Protein AF-A0A2A4UIC0-F1 (afdb_monomer_lite)

pLDDT: mean 79.38, std 14.87, range [32.78, 96.0]

Foldseek 3Di:
DPPVVVVVFVQQAQKWWDDKDWDAPPVVRKIKIKTKIKTWDDCPPLWIKIWIKIKIFISKDWPDWFAQDDSVPDTKGFNGWDWDDDDDQWIWTWTDTPDPRTTTIMTGNDIDMGIDPDIDIGSDPDDPDPVVVVVD

Secondary structure (DSSP, 8-state):
--HHHHHHHHHHTTPEEEEEEEEEETTTTEEEEEEEEEEEEEEETTEEEEEEEEEEEET-EEEEEEE-S-TTT---BEEEEEEEEEETTEEEEEEEESSTTEEEEEEESEEEEEEEEEEEEESSS-----GGGG--

Sequence (136 aa):
MSKEFQVIVDQLHDARIFGLFFDTDRELFKFDFYIYVQLFDDFEHESYELRKALLRFSGAEVNALSIKSDLSRGQFFISDVDIAEVKNKIYQFDFIFSSDEIKLTLLATSLEMITSEHVEHSTDQYLKTRWLRLLS

Radius of gyration: 15.35 Å; chains: 1; bounding box: 41×33×48 Å

Structure (mmCIF, N/CA/C/O backbone):
data_AF-A0A2A4UIC0-F1
#
_entry.id   AF-A0A2A4UIC0-F1
#
loop_
_atom_site.group_PDB
_atom_site.id
_atom_site.type_symbol
_atom_site.label_atom_id
_atom_site.label_alt_id
_atom_site.label_comp_id
_atom_site.label_asym_id
_atom_site.label_entity_id
_atom_site.label_seq_id
_atom_site.pdbx_PDB_ins_code
_atom_site.Cartn_x
_atom_site.Cartn_y
_atom_site.Cartn_z
_atom_site.occupancy
_atom_site.B_iso_or_equiv
_atom_site.auth_seq_id
_atom_site.auth_comp_id
_atom_site.auth_asym_id
_atom_site.auth_atom_id
_atom_site.pdbx_PDB_model_num
ATOM 1 N N . MET A 1 1 ? -13.186 11.118 0.201 1.00 59.59 1 MET A N 1
ATOM 2 C CA . MET A 1 1 ? -11.838 10.708 0.641 1.00 59.59 1 MET A CA 1
ATOM 3 C C . MET A 1 1 ? -11.015 11.950 0.965 1.00 59.59 1 MET A C 1
ATOM 5 O O . MET A 1 1 ? -11.230 12.969 0.314 1.00 59.59 1 MET A O 1
ATOM 9 N N . SER A 1 2 ? -10.148 11.914 1.987 1.00 73.44 2 SER A N 1
ATOM 10 C CA . SER A 1 2 ? -9.199 13.012 2.248 1.00 73.44 2 SER A CA 1
ATOM 11 C C . SER A 1 2 ? -8.314 13.220 1.015 1.00 73.44 2 SER A C 1
ATOM 13 O O . SER A 1 2 ? -7.864 12.237 0.427 1.00 73.44 2 SER A O 1
ATOM 15 N N . LYS A 1 3 ? -8.046 14.475 0.629 1.00 78.00 3 LYS A N 1
ATOM 16 C CA . LYS A 1 3 ? -7.112 14.776 -0.472 1.00 78.00 3 LYS A CA 1
ATOM 17 C C . LYS A 1 3 ? -5.717 14.202 -0.208 1.00 78.00 3 LYS A C 1
ATOM 19 O O . LYS A 1 3 ? -5.043 13.810 -1.147 1.00 78.00 3 LYS A O 1
ATOM 24 N N . GLU A 1 4 ? -5.315 14.127 1.059 1.00 82.00 4 GLU A N 1
ATOM 25 C CA . GLU A 1 4 ? -4.016 13.585 1.468 1.00 82.00 4 GLU A CA 1
ATOM 26 C C . GLU A 1 4 ? -3.924 12.080 1.198 1.00 82.00 4 GLU A C 1
ATOM 28 O O . GLU A 1 4 ? -2.915 11.612 0.682 1.00 82.00 4 GLU A O 1
ATOM 33 N N . PHE A 1 5 ? -4.998 11.328 1.467 1.00 86.81 5 PHE A N 1
ATOM 34 C CA . PHE A 1 5 ? -5.030 9.897 1.161 1.00 86.81 5 PHE A CA 1
ATOM 35 C C . PHE A 1 5 ? -5.021 9.641 -0.340 1.00 86.81 5 PHE A C 1
ATOM 37 O O . PHE A 1 5 ? -4.288 8.765 -0.774 1.00 86.81 5 PHE A O 1
ATOM 44 N N . GLN A 1 6 ? -5.760 10.428 -1.130 1.00 86.44 6 GLN A N 1
ATOM 45 C CA . GLN A 1 6 ? -5.752 10.276 -2.589 1.00 86.44 6 GLN A CA 1
ATOM 46 C C . GLN A 1 6 ? -4.335 10.414 -3.158 1.00 86.44 6 GLN A C 1
ATOM 48 O O . GLN A 1 6 ? -3.900 9.546 -3.896 1.00 86.44 6 GLN A O 1
ATOM 53 N N . VAL A 1 7 ? -3.585 11.440 -2.744 1.00 89.44 7 VAL A N 1
ATOM 54 C CA . VAL A 1 7 ? -2.204 11.658 -3.212 1.00 89.44 7 VAL A CA 1
ATOM 55 C C . VAL A 1 7 ? -1.282 10.485 -2.866 1.00 89.44 7 VAL A C 1
ATOM 57 O O . VAL A 1 7 ? -0.379 10.163 -3.634 1.00 89.44 7 VAL A O 1
ATOM 60 N N . ILE A 1 8 ? -1.483 9.852 -1.709 1.00 90.38 8 ILE A N 1
ATOM 61 C CA . ILE A 1 8 ? -0.720 8.663 -1.314 1.00 90.38 8 ILE A CA 1
ATOM 62 C C . ILE A 1 8 ? -1.131 7.452 -2.157 1.00 90.38 8 ILE A C 1
ATOM 64 O O . ILE A 1 8 ? -0.256 6.740 -2.631 1.00 90.38 8 ILE A O 1
ATOM 68 N N . VAL A 1 9 ? -2.432 7.225 -2.360 1.00 88.62 9 VAL A N 1
ATOM 69 C CA . VAL A 1 9 ? -2.945 6.103 -3.166 1.00 88.62 9 VAL A CA 1
ATOM 70 C C . VAL A 1 9 ? -2.495 6.211 -4.619 1.00 88.62 9 VAL A C 1
ATOM 72 O O . VAL A 1 9 ? -2.011 5.225 -5.163 1.00 88.62 9 VAL A O 1
ATOM 75 N N . ASP A 1 10 ? -2.548 7.406 -5.208 1.00 87.62 10 ASP A N 1
ATOM 76 C CA . ASP A 1 10 ? -2.098 7.648 -6.582 1.00 87.62 10 ASP A CA 1
ATOM 77 C C . ASP A 1 10 ? -0.616 7.272 -6.759 1.00 87.62 10 ASP A C 1
ATOM 79 O O . ASP A 1 10 ? -0.244 6.660 -7.752 1.00 87.62 10 ASP A O 1
ATOM 83 N N . GLN A 1 11 ? 0.228 7.563 -5.761 1.00 88.50 11 GLN A N 1
ATOM 84 C CA . GLN A 1 11 ? 1.644 7.167 -5.758 1.00 88.50 11 GLN A CA 1
ATOM 85 C C . GLN A 1 11 ? 1.866 5.668 -5.520 1.00 88.50 11 GLN A C 1
ATOM 87 O O . GLN A 1 11 ? 2.946 5.151 -5.803 1.00 88.50 11 GLN A O 1
ATOM 92 N N . LEU A 1 12 ? 0.886 4.974 -4.940 1.00 89.75 12 LEU A N 1
ATOM 93 C CA . LEU A 1 12 ? 0.956 3.537 -4.690 1.00 89.75 12 LEU A CA 1
ATOM 94 C C . LEU A 1 12 ? 0.477 2.700 -5.870 1.00 89.75 12 LEU A C 1
ATOM 96 O O . LEU A 1 12 ? 0.671 1.484 -5.832 1.00 89.75 12 LEU A O 1
ATOM 100 N N . HIS A 1 13 ? -0.107 3.314 -6.898 1.00 85.69 13 HIS A N 1
ATOM 101 C CA . HIS A 1 13 ? -0.437 2.610 -8.126 1.00 85.69 13 HIS A CA 1
ATOM 102 C C . HIS A 1 13 ? 0.839 2.001 -8.721 1.00 85.69 13 HIS A C 1
ATOM 104 O O . HIS A 1 13 ? 1.863 2.664 -8.868 1.00 85.69 13 HIS A O 1
ATOM 110 N N . ASP A 1 14 ? 0.793 0.700 -8.986 1.00 82.19 14 ASP A N 1
ATOM 111 C CA . ASP A 1 14 ? 1.915 -0.147 -9.394 1.00 82.19 14 ASP A CA 1
ATOM 112 C C . ASP A 1 14 ? 3.056 -0.280 -8.374 1.00 82.19 14 ASP A C 1
ATOM 114 O O . ASP A 1 14 ? 4.040 -0.966 -8.650 1.00 82.19 14 ASP A O 1
ATOM 118 N N . ALA A 1 15 ? 2.946 0.274 -7.162 1.00 87.25 15 ALA A N 1
ATOM 119 C CA . ALA A 1 15 ? 3.992 0.151 -6.152 1.00 87.25 15 ALA A CA 1
ATOM 120 C C . ALA A 1 15 ? 4.202 -1.307 -5.727 1.00 87.25 15 ALA A C 1
ATOM 122 O O . ALA A 1 15 ? 3.273 -2.095 -5.547 1.00 87.25 15 ALA A O 1
ATOM 123 N N . ARG A 1 16 ? 5.462 -1.682 -5.513 1.00 86.38 16 ARG A N 1
ATOM 124 C CA . ARG A 1 16 ? 5.843 -3.066 -5.218 1.00 86.38 16 ARG A CA 1
ATOM 125 C C . ARG A 1 16 ? 6.124 -3.261 -3.740 1.00 86.38 16 ARG A C 1
ATOM 127 O O . ARG A 1 16 ? 6.980 -2.570 -3.196 1.00 86.38 16 ARG A O 1
ATOM 134 N N . ILE A 1 17 ? 5.518 -4.274 -3.122 1.00 86.00 17 ILE A N 1
ATOM 135 C CA . ILE A 1 17 ? 5.800 -4.629 -1.723 1.00 86.00 17 ILE A CA 1
ATOM 136 C C . ILE A 1 17 ? 7.113 -5.413 -1.600 1.00 86.00 17 ILE A C 1
ATOM 138 O O . ILE A 1 17 ? 7.373 -6.361 -2.343 1.00 86.00 17 ILE A O 1
ATOM 142 N N . PHE A 1 18 ? 7.925 -5.031 -0.613 1.00 79.88 18 PHE A N 1
ATOM 143 C CA . PHE A 1 18 ? 9.154 -5.724 -0.214 1.00 79.88 18 PHE A CA 1
ATOM 144 C C . PHE A 1 18 ? 9.079 -6.330 1.182 1.00 79.88 18 PHE A C 1
ATOM 146 O O . PHE A 1 18 ? 9.762 -7.315 1.451 1.00 79.88 18 PHE A O 1
ATOM 153 N N . GLY A 1 19 ? 8.275 -5.759 2.075 1.00 80.25 19 GLY A N 1
ATOM 154 C CA . GLY A 1 19 ? 8.171 -6.252 3.439 1.00 80.25 19 GLY A CA 1
ATOM 155 C C . GLY A 1 19 ? 7.044 -5.595 4.212 1.00 80.25 19 GLY A C 1
ATOM 156 O O . GLY A 1 19 ? 6.602 -4.496 3.880 1.00 80.25 19 GLY A O 1
ATOM 157 N N . LEU A 1 20 ? 6.603 -6.294 5.250 1.00 84.81 20 LEU A N 1
ATOM 158 C CA . LEU A 1 20 ? 5.605 -5.837 6.206 1.00 84.81 20 LEU A CA 1
ATOM 159 C C . LEU A 1 20 ? 6.249 -5.883 7.591 1.00 84.81 20 LEU A C 1
ATOM 161 O O . LEU A 1 20 ? 6.867 -6.892 7.941 1.00 84.81 20 LEU A O 1
ATOM 165 N N . PHE A 1 21 ? 6.111 -4.812 8.366 1.00 83.06 21 PHE A N 1
ATOM 166 C CA . PHE A 1 21 ? 6.651 -4.728 9.720 1.00 83.06 21 PHE A CA 1
ATOM 167 C C . PHE A 1 21 ? 5.558 -4.329 10.702 1.00 83.06 21 PHE A C 1
ATOM 169 O O . PHE A 1 21 ? 4.675 -3.532 10.393 1.00 83.06 21 PHE A O 1
ATOM 176 N N . PHE A 1 22 ? 5.649 -4.883 11.904 1.00 81.88 22 PHE A N 1
ATOM 177 C CA . PHE A 1 22 ? 4.769 -4.571 13.017 1.00 81.88 22 PHE A CA 1
ATOM 178 C C . PHE A 1 22 ? 5.632 -3.970 14.116 1.00 81.88 22 PHE A C 1
ATOM 180 O O . PHE A 1 22 ? 6.537 -4.649 14.607 1.00 81.88 22 PHE A O 1
ATOM 187 N N . ASP A 1 23 ? 5.360 -2.725 14.495 1.00 78.31 23 ASP A N 1
ATOM 188 C CA . ASP A 1 23 ? 5.972 -2.126 15.674 1.00 78.31 23 ASP A CA 1
ATOM 189 C C . ASP A 1 23 ? 4.932 -2.020 16.781 1.00 78.31 23 ASP A C 1
ATOM 191 O O . ASP A 1 23 ? 3.792 -1.604 16.568 1.00 78.31 23 ASP A O 1
ATOM 195 N N . THR A 1 24 ? 5.326 -2.454 17.969 1.00 73.38 24 THR A N 1
ATOM 196 C CA . THR A 1 24 ? 4.459 -2.435 19.139 1.00 73.38 24 THR A CA 1
ATOM 197 C C . THR A 1 24 ? 5.054 -1.481 20.150 1.00 73.38 24 THR A C 1
ATOM 199 O O . THR A 1 24 ? 6.005 -1.831 20.853 1.00 73.38 24 THR A O 1
ATOM 202 N N . ASP A 1 25 ? 4.450 -0.303 20.281 1.00 67.88 25 ASP A N 1
ATOM 203 C CA . ASP A 1 25 ? 4.725 0.551 21.424 1.00 67.88 25 ASP A CA 1
ATOM 204 C C . ASP A 1 25 ? 4.021 -0.053 22.644 1.00 67.88 25 ASP A C 1
ATOM 206 O O . ASP A 1 25 ? 2.801 0.052 22.825 1.00 67.88 25 ASP A O 1
ATOM 210 N N . ARG A 1 26 ? 4.811 -0.744 23.471 1.00 63.47 26 ARG A N 1
ATOM 211 C CA . ARG A 1 26 ? 4.330 -1.421 24.681 1.00 63.47 26 ARG A CA 1
ATOM 212 C C . ARG A 1 26 ? 3.858 -0.451 25.758 1.00 63.47 26 ARG A C 1
ATOM 214 O O . ARG A 1 26 ? 3.064 -0.862 26.599 1.00 63.47 26 ARG A O 1
ATOM 221 N N . GLU A 1 27 ? 4.337 0.790 25.760 1.00 64.12 27 GLU A N 1
ATOM 222 C CA . GLU A 1 27 ? 3.938 1.789 26.753 1.00 64.12 27 GLU A CA 1
ATOM 223 C C . GLU A 1 27 ? 2.602 2.434 26.377 1.00 64.12 27 GLU A C 1
ATOM 225 O O . GLU A 1 27 ? 1.764 2.683 27.245 1.00 64.12 27 GLU A O 1
ATOM 230 N N . LEU A 1 28 ? 2.368 2.644 25.079 1.00 59.69 28 LEU A N 1
ATOM 231 C CA . LEU A 1 28 ? 1.135 3.245 24.571 1.00 59.69 28 LEU A CA 1
ATOM 232 C C . LEU A 1 28 ? 0.051 2.226 24.190 1.00 59.69 28 LEU A C 1
ATOM 234 O O . LEU A 1 28 ? -1.059 2.643 23.856 1.00 59.69 28 LEU A O 1
ATOM 238 N N . PHE A 1 29 ? 0.352 0.920 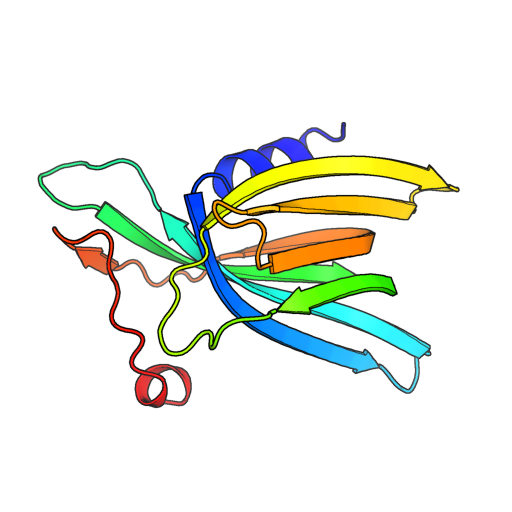24.225 1.00 62.75 29 PHE A N 1
ATOM 239 C CA . PHE A 1 29 ? -0.495 -0.144 23.660 1.00 62.75 29 PHE A CA 1
ATOM 240 C C . PHE A 1 29 ? -0.955 0.185 22.229 1.00 62.75 29 PHE A C 1
ATOM 242 O O . PHE A 1 29 ? -2.093 -0.086 21.840 1.00 62.75 29 PHE A O 1
ATOM 249 N N . LYS A 1 30 ? -0.070 0.810 21.446 1.00 66.81 30 LYS A N 1
ATOM 250 C CA . LYS A 1 30 ? -0.329 1.186 20.056 1.00 66.81 30 LYS A CA 1
ATOM 251 C C . LYS A 1 30 ? 0.441 0.259 19.134 1.00 66.81 30 LYS A C 1
ATOM 253 O O . LYS A 1 30 ? 1.628 0.010 19.335 1.00 66.81 30 LYS A O 1
ATOM 258 N N . PHE A 1 31 ? -0.261 -0.233 18.124 1.00 76.38 31 PHE A N 1
ATOM 259 C CA . PHE A 1 31 ? 0.326 -0.988 17.032 1.00 76.38 31 PHE A CA 1
ATOM 260 C C . PHE A 1 31 ? 0.473 -0.049 15.848 1.00 76.38 31 PHE A C 1
ATOM 262 O O . PHE A 1 31 ? -0.520 0.498 15.369 1.00 76.38 31 PHE A O 1
ATOM 269 N N . ASP A 1 32 ? 1.703 0.142 15.395 1.00 87.12 32 ASP A N 1
ATOM 270 C CA . ASP A 1 32 ? 1.953 0.763 14.107 1.00 87.12 32 ASP A CA 1
ATOM 271 C C . ASP A 1 32 ? 2.262 -0.353 13.109 1.00 87.12 32 ASP A C 1
ATOM 273 O O . ASP A 1 32 ? 3.068 -1.255 13.367 1.00 87.12 32 ASP A O 1
ATOM 277 N N . PHE A 1 33 ? 1.584 -0.309 11.969 1.00 89.38 33 PHE A N 1
ATOM 278 C CA . PHE A 1 33 ? 1.830 -1.234 10.874 1.00 89.38 33 PHE A CA 1
ATOM 279 C C . PHE A 1 33 ? 2.590 -0.510 9.777 1.00 89.38 33 PHE A C 1
ATOM 281 O O . PHE A 1 33 ? 2.238 0.612 9.410 1.00 89.38 33 PHE A O 1
ATOM 288 N N . TYR A 1 34 ? 3.623 -1.157 9.248 1.00 90.25 34 TYR A N 1
ATOM 289 C CA . TYR A 1 34 ? 4.452 -0.583 8.206 1.00 90.25 34 TYR A CA 1
ATOM 290 C C . TYR A 1 34 ? 4.491 -1.465 6.970 1.00 90.25 34 TYR A C 1
ATOM 292 O O . TYR A 1 34 ? 4.666 -2.682 7.059 1.00 90.25 34 TYR A O 1
ATOM 300 N N . ILE A 1 35 ? 4.410 -0.827 5.806 1.00 90.81 35 ILE A N 1
ATOM 301 C CA . ILE A 1 35 ? 4.595 -1.480 4.510 1.00 90.81 35 ILE A CA 1
ATOM 302 C C . ILE A 1 35 ? 5.801 -0.845 3.844 1.00 90.81 35 ILE A C 1
ATOM 304 O O . ILE A 1 35 ? 5.823 0.359 3.593 1.00 90.81 35 ILE A O 1
ATOM 308 N N . TYR A 1 36 ? 6.804 -1.662 3.547 1.00 88.38 36 TYR A N 1
ATOM 309 C CA . TYR A 1 36 ? 7.956 -1.232 2.775 1.00 88.38 36 TYR A CA 1
ATOM 310 C C . TYR A 1 36 ? 7.706 -1.498 1.296 1.00 88.38 36 TYR A C 1
ATOM 312 O O . TYR A 1 36 ? 7.527 -2.651 0.885 1.00 88.38 36 TYR A O 1
ATOM 320 N N . VAL A 1 37 ? 7.695 -0.425 0.508 1.00 89.25 37 VAL A N 1
ATOM 321 C CA . VAL A 1 37 ? 7.376 -0.457 -0.918 1.00 89.25 37 VAL A CA 1
ATOM 322 C C . VAL A 1 37 ? 8.490 0.150 -1.766 1.00 89.25 37 VAL A C 1
ATOM 324 O O . VAL A 1 37 ? 9.331 0.913 -1.290 1.00 89.25 37 VAL A O 1
ATOM 327 N N . GLN A 1 38 ? 8.496 -0.192 -3.048 1.00 87.38 38 GLN A N 1
ATOM 328 C CA . GLN A 1 38 ? 9.140 0.604 -4.086 1.00 87.38 38 GLN A CA 1
ATOM 329 C C . GLN A 1 38 ? 8.069 1.314 -4.889 1.00 87.38 38 GLN A C 1
ATOM 331 O O . GLN A 1 38 ? 7.131 0.667 -5.349 1.00 87.38 38 GLN A O 1
ATOM 336 N N . LEU A 1 39 ? 8.259 2.611 -5.053 1.00 86.62 39 LEU A N 1
ATOM 337 C CA . LEU A 1 39 ? 7.480 3.461 -5.928 1.00 86.62 39 LEU A CA 1
ATOM 338 C C . LEU A 1 39 ? 8.129 3.481 -7.310 1.00 86.62 39 LEU A C 1
ATOM 340 O O . LEU A 1 39 ? 9.355 3.349 -7.437 1.00 86.62 39 LEU A O 1
ATOM 344 N N . PHE A 1 40 ? 7.283 3.652 -8.311 1.00 79.12 40 PHE A N 1
ATOM 345 C CA . PHE A 1 40 ? 7.658 3.811 -9.703 1.00 79.12 40 PHE A CA 1
ATOM 346 C C . PHE A 1 40 ? 7.234 5.205 -10.136 1.00 79.12 40 PHE A C 1
ATOM 348 O O . PHE A 1 40 ? 6.134 5.635 -9.799 1.00 79.12 40 PHE A O 1
ATOM 355 N N . ASP A 1 41 ? 8.111 5.892 -10.851 1.00 70.94 41 ASP A N 1
ATOM 356 C CA . ASP A 1 41 ? 7.743 7.078 -11.618 1.00 70.94 41 ASP A CA 1
ATOM 357 C C . ASP A 1 41 ? 7.649 6.723 -13.108 1.00 70.94 41 ASP A C 1
ATOM 359 O O . ASP A 1 41 ? 8.026 5.615 -13.528 1.00 70.94 41 ASP A O 1
ATOM 363 N N . ASP A 1 42 ? 7.155 7.668 -13.902 1.00 70.00 42 ASP A N 1
ATOM 364 C CA . ASP A 1 42 ? 7.003 7.502 -15.344 1.00 70.00 42 ASP A CA 1
ATOM 365 C C . ASP A 1 42 ? 8.327 7.110 -16.027 1.00 70.00 42 ASP A C 1
ATOM 367 O O . ASP A 1 42 ? 9.432 7.483 -15.620 1.00 70.00 42 ASP A O 1
ATOM 371 N N . PHE A 1 43 ? 8.220 6.320 -17.101 1.00 66.88 43 PHE A N 1
ATOM 372 C CA . PHE A 1 43 ? 9.378 5.938 -17.904 1.00 66.88 43 PHE A CA 1
ATOM 373 C C . PHE A 1 43 ? 9.843 7.125 -18.749 1.00 66.88 43 PHE A C 1
ATOM 375 O O . PHE A 1 43 ? 9.337 7.363 -19.850 1.00 66.88 43 PHE A O 1
ATOM 382 N N . GLU A 1 44 ? 10.840 7.848 -18.252 1.00 69.44 44 GLU A N 1
ATOM 383 C CA . GLU A 1 44 ? 11.444 8.981 -18.939 1.00 69.44 44 GLU A CA 1
ATOM 384 C C . GLU A 1 44 ? 12.922 8.719 -19.259 1.00 69.44 44 GLU A C 1
ATOM 386 O O . GLU A 1 44 ? 13.656 8.074 -18.512 1.00 69.44 44 GLU A O 1
ATOM 391 N N . HIS A 1 45 ? 13.397 9.244 -20.392 1.00 76.38 45 HIS A N 1
ATOM 392 C CA . HIS A 1 45 ? 14.814 9.159 -20.783 1.00 76.38 45 HIS A CA 1
ATOM 393 C C . HIS A 1 45 ? 15.382 7.722 -20.806 1.00 76.38 45 HIS A C 1
ATOM 395 O O . HIS A 1 45 ? 16.525 7.493 -20.422 1.00 76.38 45 HIS A O 1
ATOM 401 N N . GLU A 1 46 ? 14.581 6.755 -21.268 1.00 75.38 46 GLU A N 1
ATOM 402 C CA . GLU A 1 46 ? 14.926 5.323 -21.329 1.00 75.38 46 GLU A CA 1
ATOM 403 C C . GLU A 1 46 ? 15.142 4.648 -19.961 1.00 75.38 46 GLU A C 1
ATOM 405 O O . GLU A 1 46 ? 15.696 3.550 -19.887 1.00 75.38 46 GLU A O 1
ATOM 410 N N . SER A 1 47 ? 14.678 5.253 -18.867 1.00 76.81 47 SER A N 1
ATOM 411 C CA . SER A 1 47 ? 14.793 4.669 -17.533 1.00 76.81 47 SER A CA 1
ATOM 412 C C . SER A 1 47 ? 13.567 4.949 -16.669 1.00 76.81 47 SER A C 1
ATOM 414 O O . S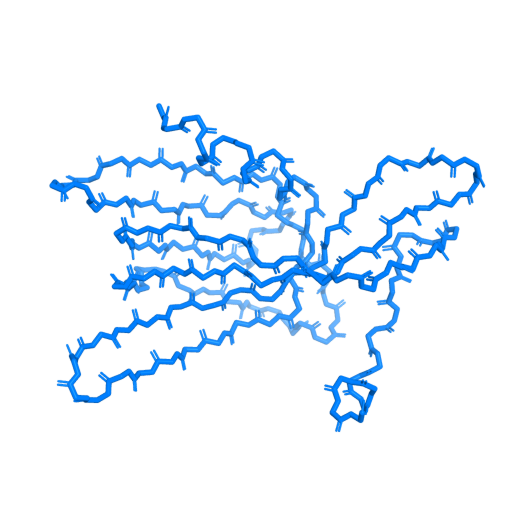ER A 1 47 ? 12.925 5.983 -16.786 1.00 76.81 47 SER A O 1
ATOM 416 N N . TYR A 1 48 ? 13.251 4.022 -15.775 1.00 73.56 48 TYR A N 1
ATOM 417 C CA . TYR A 1 48 ? 12.354 4.267 -14.657 1.00 73.56 48 TYR A CA 1
ATOM 418 C C . TYR A 1 48 ? 13.111 4.979 -13.557 1.00 73.56 48 TYR A C 1
ATOM 420 O O . TYR A 1 48 ? 14.256 4.625 -13.259 1.00 73.56 48 TYR A O 1
ATOM 428 N N . GLU A 1 49 ? 12.432 5.910 -12.906 1.00 79.50 49 GLU A N 1
ATOM 429 C CA . GLU A 1 49 ? 12.867 6.432 -11.629 1.00 79.50 49 GLU A CA 1
ATOM 430 C C . GLU A 1 49 ? 12.275 5.580 -10.499 1.00 79.50 49 GLU A C 1
ATOM 432 O O . GLU A 1 49 ? 11.063 5.407 -10.379 1.00 79.50 49 GLU A O 1
ATOM 437 N N . LEU A 1 50 ? 13.148 4.987 -9.687 1.00 81.50 50 LEU A N 1
ATOM 438 C CA . LEU A 1 50 ? 12.782 4.008 -8.673 1.00 81.50 50 LEU A CA 1
ATOM 439 C C . LEU A 1 50 ? 13.135 4.555 -7.294 1.00 81.50 50 LEU A C 1
ATOM 441 O O . LEU A 1 50 ? 14.297 4.848 -7.000 1.00 81.50 50 LEU A O 1
ATOM 445 N N . ARG A 1 51 ? 12.126 4.644 -6.423 1.00 86.81 51 ARG A N 1
ATOM 446 C CA . ARG A 1 51 ? 12.280 5.127 -5.043 1.00 86.81 51 ARG A CA 1
ATOM 447 C C . ARG A 1 51 ? 11.751 4.100 -4.062 1.00 86.81 51 ARG A C 1
ATOM 449 O O . ARG A 1 51 ? 10.849 3.329 -4.371 1.00 86.81 51 ARG A O 1
ATOM 456 N N . LYS A 1 52 ? 12.301 4.069 -2.854 1.00 87.06 52 LYS A N 1
ATOM 457 C CA . LYS A 1 52 ? 11.755 3.257 -1.760 1.00 87.06 52 LYS A CA 1
ATOM 458 C C . LYS A 1 52 ? 10.914 4.136 -0.852 1.00 87.06 52 LYS A C 1
ATOM 460 O O . LYS A 1 52 ? 11.277 5.284 -0.611 1.00 87.06 52 LYS A O 1
ATOM 465 N N . ALA A 1 53 ? 9.830 3.593 -0.321 1.00 90.44 53 ALA A N 1
ATOM 466 C CA . ALA A 1 53 ? 9.001 4.291 0.645 1.00 90.44 53 ALA A CA 1
ATOM 467 C C . ALA A 1 53 ? 8.552 3.357 1.764 1.00 90.44 53 ALA A C 1
ATOM 469 O O . ALA A 1 53 ? 8.472 2.136 1.603 1.00 90.44 53 ALA A O 1
ATOM 470 N N . LEU A 1 54 ? 8.272 3.958 2.910 1.00 91.00 54 LEU A N 1
ATOM 471 C CA . LEU A 1 54 ? 7.688 3.310 4.065 1.00 91.00 54 LEU A CA 1
ATOM 472 C C . LEU A 1 54 ? 6.309 3.917 4.299 1.00 91.00 54 LEU A C 1
ATOM 474 O O . LEU A 1 54 ? 6.191 5.106 4.588 1.00 91.00 54 LEU A O 1
ATOM 478 N N . LEU A 1 55 ? 5.271 3.100 4.175 1.00 93.06 55 LEU A N 1
ATOM 479 C CA . LEU A 1 55 ? 3.933 3.472 4.615 1.00 93.06 55 LEU A CA 1
ATOM 480 C C . LEU A 1 55 ? 3.822 3.174 6.096 1.00 93.06 55 LEU A C 1
ATOM 482 O O . LEU A 1 55 ? 4.156 2.067 6.510 1.00 93.06 55 LEU A O 1
ATOM 486 N N . ARG A 1 56 ? 3.341 4.139 6.872 1.00 92.81 56 ARG A N 1
ATOM 487 C CA . ARG A 1 56 ? 3.082 4.005 8.301 1.00 92.81 56 ARG A CA 1
ATOM 488 C C . ARG A 1 56 ? 1.595 4.172 8.567 1.00 92.81 56 ARG A C 1
ATOM 490 O O . ARG A 1 56 ? 1.008 5.207 8.258 1.00 92.81 56 ARG A O 1
ATOM 497 N N . PHE A 1 57 ? 1.016 3.162 9.198 1.00 92.75 57 PHE A N 1
ATOM 498 C CA . PHE A 1 57 ? -0.367 3.141 9.651 1.00 92.75 57 PHE A CA 1
ATOM 499 C C . PHE A 1 57 ? -0.379 3.210 11.173 1.00 92.75 57 PHE A C 1
ATOM 501 O O . PHE A 1 57 ? 0.093 2.278 11.824 1.00 92.75 57 PHE A O 1
ATOM 508 N N . SER A 1 58 ? -0.905 4.296 11.744 1.00 90.69 58 SER A N 1
ATOM 509 C CA . SER A 1 58 ? -0.913 4.476 13.201 1.00 90.69 58 SER A CA 1
ATOM 510 C C . SER A 1 58 ? -2.200 3.995 13.855 1.00 90.69 58 SER A C 1
ATOM 512 O O . SER A 1 58 ? -3.309 4.264 13.372 1.00 90.69 58 SER A O 1
ATOM 514 N N . GLY A 1 59 ? -2.045 3.324 15.000 1.00 87.69 59 GLY A N 1
ATOM 515 C CA . GLY A 1 59 ? -3.161 2.679 15.697 1.00 87.69 59 GLY A CA 1
ATOM 516 C C . GLY A 1 59 ? -3.814 1.613 14.818 1.00 87.69 59 GLY A C 1
ATOM 517 O O . GLY A 1 59 ? -5.036 1.586 14.690 1.00 87.69 59 GLY A O 1
ATOM 518 N N . ALA A 1 60 ? -2.978 0.824 14.148 1.00 86.38 60 ALA A N 1
ATOM 519 C CA . ALA A 1 60 ? -3.380 -0.136 13.148 1.00 86.38 60 ALA A CA 1
ATOM 520 C C . ALA A 1 60 ? -3.928 -1.433 13.764 1.00 86.38 60 ALA A C 1
ATOM 522 O O . ALA A 1 60 ? -3.405 -1.951 14.750 1.00 86.38 60 ALA A O 1
ATOM 523 N N . GLU A 1 61 ? -4.943 -1.996 13.120 1.00 87.94 61 GLU A N 1
ATOM 524 C CA . GLU A 1 61 ? -5.462 -3.342 13.343 1.00 87.94 61 GLU A CA 1
ATOM 525 C C . GLU A 1 61 ? -5.429 -4.093 12.008 1.00 87.94 61 GLU A C 1
ATOM 527 O O . GLU A 1 61 ? -5.863 -3.575 10.979 1.00 87.94 61 GLU A O 1
ATOM 532 N N . VAL A 1 62 ? -4.880 -5.309 11.999 1.00 84.12 62 VAL A N 1
ATOM 533 C CA . VAL A 1 62 ? -4.806 -6.124 10.780 1.00 84.12 62 VAL A CA 1
ATOM 534 C C . VAL A 1 62 ? -6.007 -7.053 10.721 1.00 84.12 62 VAL A C 1
ATOM 536 O O . VAL A 1 62 ? -6.028 -8.097 11.371 1.00 84.12 62 VAL A O 1
ATOM 539 N N . ASN A 1 63 ? -6.996 -6.688 9.909 1.00 86.12 63 ASN A N 1
ATOM 540 C CA . ASN A 1 63 ? -8.233 -7.456 9.764 1.00 86.12 63 ASN A CA 1
ATOM 541 C C . ASN A 1 63 ? -8.043 -8.675 8.858 1.00 86.12 63 ASN A C 1
ATOM 543 O O . ASN A 1 63 ? -8.662 -9.718 9.068 1.00 86.12 63 ASN A O 1
ATOM 547 N N . ALA A 1 64 ? -7.198 -8.552 7.834 1.00 87.56 64 ALA A N 1
ATOM 548 C CA . ALA A 1 64 ? -6.832 -9.664 6.971 1.00 87.56 64 ALA A CA 1
ATOM 549 C C . ALA A 1 64 ? -5.386 -9.519 6.500 1.00 87.56 64 ALA A C 1
ATOM 551 O O . ALA A 1 64 ? -5.018 -8.493 5.939 1.00 87.56 64 ALA A O 1
ATOM 552 N N . LEU A 1 65 ? -4.593 -10.576 6.673 1.00 86.81 65 LEU A N 1
ATOM 553 C CA . LEU A 1 65 ? -3.292 -10.737 6.034 1.00 86.81 65 LEU A CA 1
ATOM 554 C C . LEU A 1 65 ? -3.168 -12.179 5.545 1.00 86.81 65 LEU A C 1
ATOM 556 O O . LEU A 1 65 ? -3.214 -13.122 6.335 1.00 86.81 65 LEU A O 1
ATOM 560 N N . SER A 1 66 ? -3.021 -12.357 4.238 1.00 84.56 66 SER A N 1
ATOM 561 C CA . SER A 1 66 ? -2.742 -13.652 3.625 1.00 84.56 66 SER A CA 1
ATOM 562 C C . SER A 1 66 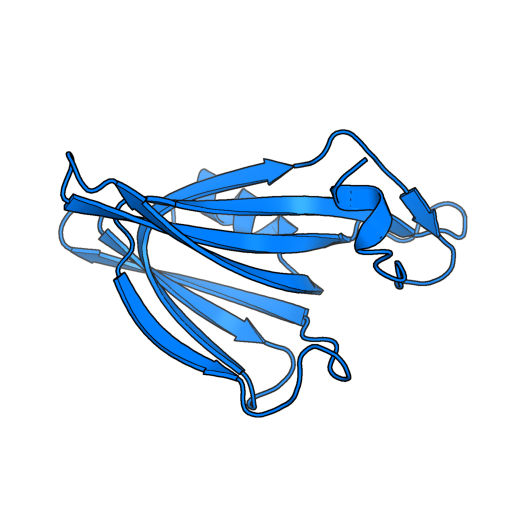? -1.688 -13.471 2.548 1.00 84.56 66 SER A C 1
ATOM 564 O O . SER A 1 66 ? -1.847 -12.618 1.685 1.00 84.56 66 SER A O 1
ATOM 566 N N . ILE A 1 67 ? -0.618 -14.262 2.621 1.00 77.38 67 ILE A N 1
ATOM 567 C CA . ILE A 1 67 ? 0.436 -14.330 1.609 1.00 77.38 67 ILE A CA 1
ATOM 568 C C . ILE A 1 67 ? 0.679 -15.816 1.359 1.00 77.38 67 ILE A C 1
ATOM 570 O O . ILE A 1 67 ? 1.235 -16.508 2.214 1.00 77.38 67 ILE A O 1
ATOM 574 N N . LYS A 1 68 ? 0.172 -16.336 0.238 1.00 70.81 68 LYS A N 1
ATOM 575 C CA . LYS A 1 68 ? 0.206 -17.782 -0.055 1.00 70.81 68 LYS A CA 1
ATOM 576 C C . LYS A 1 68 ? 1.448 -18.230 -0.828 1.00 70.81 68 LYS A C 1
ATOM 578 O O . LYS A 1 68 ? 1.728 -19.426 -0.875 1.00 70.81 68 LYS A O 1
ATOM 583 N N . SER A 1 69 ? 2.204 -17.294 -1.391 1.00 62.84 69 SER A N 1
ATOM 584 C CA . SER A 1 69 ? 3.422 -17.543 -2.161 1.00 62.84 69 SER A CA 1
ATOM 585 C C . SER A 1 69 ? 4.589 -16.714 -1.620 1.00 62.84 69 SER A C 1
ATOM 587 O O . SER A 1 69 ? 4.420 -15.632 -1.065 1.00 62.84 69 SER A O 1
ATOM 589 N N . ASP A 1 70 ? 5.796 -17.269 -1.716 1.00 54.41 70 ASP A N 1
ATOM 590 C CA . ASP A 1 70 ? 6.999 -16.662 -1.150 1.00 54.41 70 ASP A CA 1
ATOM 591 C C . ASP A 1 70 ? 7.320 -15.320 -1.840 1.00 54.41 70 ASP A C 1
ATOM 593 O O . ASP A 1 70 ? 7.527 -15.270 -3.060 1.00 54.41 70 ASP A O 1
ATOM 597 N N . LEU A 1 71 ? 7.426 -14.242 -1.048 1.00 57.34 71 LEU A N 1
ATOM 598 C CA . LEU A 1 71 ? 7.920 -12.921 -1.476 1.00 57.34 71 LEU A CA 1
ATOM 599 C C . LEU A 1 71 ? 9.315 -13.005 -2.126 1.00 57.34 71 LEU A C 1
ATOM 601 O O . LEU A 1 71 ? 9.710 -12.101 -2.862 1.00 57.34 71 LEU A O 1
ATOM 605 N N . SER A 1 72 ? 10.061 -14.094 -1.898 1.00 49.91 72 SER A N 1
ATOM 606 C CA . SER A 1 72 ? 11.341 -14.363 -2.560 1.00 49.91 72 SER A CA 1
ATOM 607 C C . SER A 1 72 ? 11.215 -14.632 -4.067 1.00 49.91 72 SER A C 1
ATOM 609 O O . SER A 1 72 ? 12.178 -14.401 -4.803 1.00 49.91 72 SER A O 1
ATOM 611 N N . ARG A 1 73 ? 10.045 -15.096 -4.541 1.00 47.16 73 ARG A N 1
ATOM 612 C CA . ARG A 1 73 ? 9.772 -15.412 -5.957 1.00 47.16 73 ARG A CA 1
ATOM 613 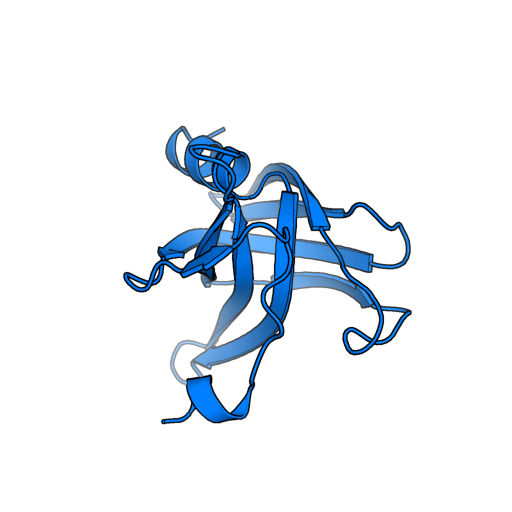C C . ARG A 1 73 ? 8.742 -14.484 -6.611 1.00 47.16 73 ARG A C 1
ATOM 615 O O . ARG A 1 73 ? 8.820 -14.293 -7.822 1.00 47.16 73 ARG A O 1
ATOM 622 N N . GLY A 1 74 ? 7.796 -13.930 -5.850 1.00 49.88 74 GLY A N 1
ATOM 623 C CA . GLY A 1 74 ? 6.619 -13.226 -6.374 1.00 49.88 74 GLY A CA 1
ATOM 624 C C . GLY A 1 74 ? 6.711 -11.704 -6.276 1.00 49.88 74 GLY A C 1
ATOM 625 O O . GLY A 1 74 ? 6.948 -11.143 -5.211 1.00 49.88 74 GLY A O 1
ATOM 626 N N . GLN A 1 75 ? 6.540 -11.029 -7.409 1.00 63.97 75 GLN A N 1
ATOM 627 C CA . GLN A 1 75 ? 6.467 -9.576 -7.515 1.00 63.97 75 GLN A CA 1
ATOM 628 C C . GLN A 1 75 ? 5.010 -9.164 -7.287 1.00 63.97 75 GLN A C 1
ATOM 630 O O . GLN A 1 75 ? 4.192 -9.318 -8.186 1.00 63.97 75 GLN A O 1
ATOM 635 N N . PHE A 1 76 ? 4.667 -8.704 -6.085 1.00 76.50 76 PHE A N 1
ATOM 636 C CA . PHE A 1 76 ? 3.301 -8.262 -5.802 1.00 76.50 76 PHE A CA 1
ATOM 637 C C . PHE A 1 76 ? 3.224 -6.747 -5.903 1.00 76.50 76 PHE A C 1
ATOM 639 O O . PHE A 1 76 ? 3.824 -6.023 -5.100 1.00 76.50 76 PHE A O 1
ATOM 646 N N . PHE A 1 77 ? 2.510 -6.305 -6.929 1.00 83.56 77 PHE A N 1
ATOM 647 C CA . PHE A 1 77 ? 2.220 -4.904 -7.193 1.00 83.56 77 PHE A CA 1
ATOM 648 C C . PHE A 1 77 ? 0.876 -4.550 -6.578 1.00 83.56 77 PHE A C 1
ATOM 650 O O . PHE A 1 77 ? -0.080 -5.320 -6.726 1.00 83.56 77 PHE A O 1
ATOM 657 N N . ILE A 1 78 ? 0.832 -3.415 -5.890 1.00 88.62 78 ILE A N 1
ATOM 658 C CA . ILE A 1 78 ? -0.392 -2.749 -5.467 1.00 88.62 78 ILE A CA 1
ATOM 659 C C . ILE A 1 78 ? -0.999 -2.154 -6.734 1.00 88.62 78 ILE A C 1
ATOM 661 O O . ILE A 1 78 ? -0.376 -1.331 -7.393 1.00 88.62 78 ILE A O 1
ATOM 665 N N . SER A 1 79 ? -2.181 -2.619 -7.108 1.00 87.00 79 SER A N 1
ATOM 666 C CA . SER A 1 79 ? -2.937 -2.051 -8.223 1.00 87.00 79 SER A CA 1
ATOM 667 C C . SER A 1 79 ? -3.801 -0.891 -7.752 1.00 87.00 79 SER A C 1
ATOM 669 O O . SER A 1 79 ? -3.942 0.089 -8.467 1.00 87.00 79 SER A O 1
ATOM 671 N N . ASP A 1 80 ? -4.365 -0.997 -6.548 1.00 90.12 80 ASP A N 1
ATOM 672 C CA . ASP A 1 80 ? -5.181 0.062 -5.962 1.00 90.12 80 ASP A CA 1
ATOM 673 C C . ASP A 1 80 ? -5.273 -0.103 -4.435 1.00 90.12 80 ASP A C 1
ATOM 675 O O . ASP A 1 80 ? -4.898 -1.144 -3.876 1.00 90.12 80 ASP A O 1
ATOM 679 N N . VAL A 1 81 ? -5.784 0.921 -3.758 1.00 93.06 81 VAL A N 1
ATOM 680 C CA . VAL A 1 81 ? -6.118 0.891 -2.335 1.00 93.06 81 VAL A CA 1
ATOM 681 C C . VAL A 1 81 ? -7.495 1.513 -2.132 1.00 93.06 81 VAL A C 1
ATOM 683 O O . VAL A 1 81 ? -7.665 2.731 -2.190 1.00 93.06 81 VAL A O 1
ATOM 686 N N . ASP A 1 82 ? -8.469 0.673 -1.798 1.00 93.81 82 ASP A N 1
ATOM 687 C CA . ASP A 1 82 ? -9.801 1.130 -1.421 1.00 93.81 82 ASP A CA 1
ATOM 688 C C . ASP A 1 82 ? -9.780 1.642 0.025 1.00 93.81 82 ASP A C 1
ATOM 690 O O . ASP A 1 82 ? -9.361 0.941 0.952 1.00 93.81 82 ASP A O 1
ATOM 694 N N . ILE A 1 83 ? -10.243 2.881 0.233 1.00 94.19 83 ILE A N 1
ATOM 695 C CA . ILE A 1 83 ? -10.262 3.521 1.554 1.00 94.19 83 ILE A CA 1
ATOM 696 C C . ILE A 1 83 ? -11.683 3.915 1.947 1.00 94.19 83 ILE A C 1
ATOM 698 O O . ILE A 1 83 ? -12.333 4.730 1.286 1.00 94.19 83 ILE A O 1
ATOM 702 N N . ALA A 1 84 ? -12.136 3.414 3.095 1.00 93.94 84 ALA A N 1
ATOM 703 C CA . ALA A 1 84 ? -13.443 3.737 3.662 1.00 93.94 84 ALA A CA 1
ATOM 704 C C . ALA A 1 84 ? -13.330 4.149 5.135 1.00 93.94 84 ALA A C 1
ATOM 706 O O . ALA A 1 84 ? -12.642 3.503 5.916 1.00 93.94 84 ALA A O 1
ATOM 707 N N . GLU A 1 85 ? -14.029 5.207 5.556 1.00 94.12 85 GLU A N 1
ATOM 708 C CA . GLU A 1 85 ? -14.155 5.513 6.988 1.00 94.12 85 GLU A CA 1
ATOM 709 C C . GLU A 1 85 ? -15.184 4.574 7.629 1.00 94.12 85 GLU A C 1
ATOM 711 O O . GLU A 1 85 ? -16.335 4.520 7.198 1.00 94.12 85 GLU A O 1
ATOM 716 N N . VAL A 1 86 ? -14.780 3.847 8.673 1.00 93.06 86 VAL A N 1
ATOM 717 C CA . VAL A 1 86 ? -15.631 2.861 9.357 1.00 93.06 86 VAL A CA 1
ATOM 718 C C . VAL A 1 86 ? -16.259 3.451 10.619 1.00 93.06 86 VAL A C 1
ATOM 720 O O . VAL A 1 86 ? -17.431 3.201 10.905 1.00 93.06 86 VAL A O 1
ATOM 723 N N . LYS A 1 87 ? -15.496 4.232 11.401 1.00 91.12 87 LYS A N 1
ATOM 724 C CA . LYS A 1 87 ? -15.982 4.860 12.643 1.00 91.12 87 LYS A CA 1
ATOM 725 C C . LYS A 1 87 ? -15.019 5.921 13.167 1.00 91.12 87 LYS A C 1
ATOM 727 O O . LYS A 1 87 ? -13.858 5.608 13.368 1.00 91.12 87 LYS A O 1
ATOM 732 N N . ASN A 1 88 ? -15.504 7.109 13.537 1.00 88.19 88 ASN A N 1
ATOM 733 C CA . ASN A 1 88 ? -14.743 8.115 14.299 1.00 88.19 88 ASN A CA 1
ATOM 734 C C . ASN A 1 88 ? -13.284 8.306 13.816 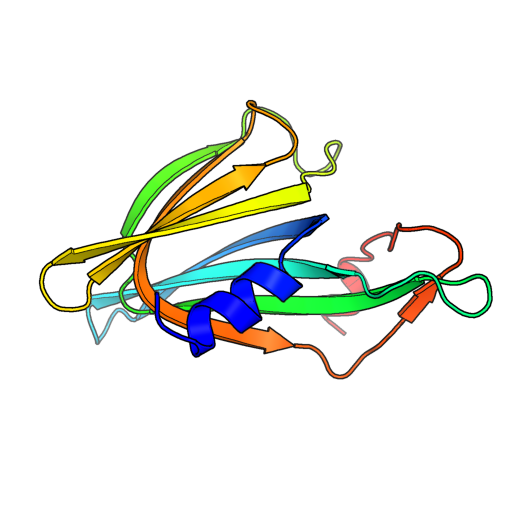1.00 88.19 88 ASN A C 1
ATOM 736 O O . ASN A 1 88 ? -12.366 8.218 14.631 1.00 88.19 88 ASN A O 1
ATOM 740 N N . LYS A 1 89 ? -13.058 8.567 12.518 1.00 89.06 89 LYS A N 1
ATOM 741 C CA . LYS A 1 89 ? -11.710 8.695 11.919 1.00 89.06 89 LYS A CA 1
ATOM 742 C C . LYS A 1 89 ? -10.846 7.423 11.946 1.00 89.06 89 LYS A C 1
ATOM 744 O O . LYS A 1 89 ? -9.627 7.507 11.841 1.00 89.06 89 LYS A O 1
ATOM 749 N N . ILE A 1 90 ? -11.460 6.256 12.095 1.00 92.50 90 ILE A N 1
ATOM 750 C CA . ILE A 1 90 ? -10.845 4.962 11.798 1.00 92.50 90 ILE A CA 1
ATOM 751 C C . ILE A 1 90 ? -11.196 4.628 10.354 1.00 92.50 90 ILE A C 1
ATOM 753 O O . ILE A 1 90 ? -12.377 4.579 9.995 1.00 92.50 90 ILE A O 1
ATOM 757 N N . TYR A 1 91 ? -10.169 4.394 9.549 1.00 94.69 91 TYR A N 1
ATOM 758 C CA . TYR A 1 91 ? -10.274 4.087 8.131 1.00 94.69 91 TYR A CA 1
ATOM 759 C C . TYR A 1 91 ? -9.879 2.638 7.883 1.00 94.69 91 TYR A C 1
ATOM 761 O O . TYR A 1 91 ? -8.909 2.155 8.463 1.00 94.69 91 TYR A O 1
ATOM 769 N N . GLN A 1 92 ? -10.629 1.966 7.021 1.00 96.00 92 GLN A N 1
ATOM 770 C CA . GLN A 1 92 ? -10.264 0.693 6.426 1.00 96.00 92 GLN A CA 1
ATOM 771 C C . GLN A 1 92 ? -9.485 0.948 5.144 1.00 96.00 92 GLN A C 1
ATOM 773 O O . GLN A 1 92 ? -9.915 1.759 4.328 1.00 96.00 92 GLN A O 1
ATOM 778 N N . PHE A 1 93 ? -8.364 0.251 5.002 1.00 95.06 93 PHE A N 1
ATOM 779 C CA . PHE A 1 93 ? -7.504 0.235 3.830 1.00 95.06 93 PHE A CA 1
ATOM 780 C C . PHE A 1 93 ? -7.511 -1.186 3.275 1.00 95.06 93 PHE A C 1
ATOM 782 O O . PHE A 1 93 ? -6.953 -2.099 3.893 1.00 95.06 93 PHE A O 1
ATOM 789 N N . ASP A 1 94 ? -8.164 -1.370 2.136 1.00 95.38 94 ASP A N 1
ATOM 790 C CA . ASP A 1 94 ? -8.206 -2.624 1.397 1.00 95.38 94 ASP A CA 1
ATOM 791 C C . ASP A 1 94 ? -7.225 -2.540 0.231 1.00 95.38 94 ASP A C 1
ATOM 793 O O . ASP A 1 94 ? -7.453 -1.837 -0.750 1.00 95.38 94 ASP A O 1
ATOM 797 N N . PHE A 1 95 ? -6.106 -3.251 0.346 1.00 93.56 95 PHE A N 1
ATOM 798 C CA . PHE A 1 95 ? -5.105 -3.287 -0.712 1.00 93.56 95 PHE A CA 1
ATOM 799 C C . PHE A 1 95 ? -5.514 -4.287 -1.781 1.00 93.56 95 PHE A C 1
ATOM 801 O O . PHE A 1 95 ? -5.721 -5.474 -1.502 1.00 93.56 95 PHE A O 1
ATOM 808 N N . ILE A 1 96 ? -5.559 -3.805 -3.016 1.00 91.88 96 ILE A N 1
ATOM 809 C CA . ILE A 1 96 ? -5.810 -4.609 -4.199 1.00 91.88 96 ILE A CA 1
ATOM 810 C C . ILE A 1 96 ? -4.465 -4.874 -4.857 1.00 91.88 96 ILE A C 1
ATOM 812 O O . ILE A 1 96 ? -3.738 -3.953 -5.225 1.00 91.88 96 ILE A O 1
ATOM 816 N N . PHE A 1 97 ? -4.130 -6.151 -5.000 1.00 89.19 97 PHE A N 1
ATOM 817 C CA . PHE A 1 97 ? -2.896 -6.585 -5.637 1.00 89.19 97 PHE A CA 1
ATOM 818 C C . PHE A 1 97 ? -3.170 -7.144 -7.026 1.00 89.19 97 PHE A C 1
ATOM 820 O O . PHE A 1 97 ? -4.233 -7.696 -7.300 1.00 89.19 97 PHE A O 1
ATOM 827 N N . SER A 1 98 ? -2.140 -7.112 -7.863 1.00 85.12 98 SER A N 1
ATOM 828 C CA . SER A 1 98 ? -2.089 -7.820 -9.153 1.00 85.12 98 SER A CA 1
ATOM 829 C C . SER A 1 98 ? -2.278 -9.347 -9.056 1.00 85.12 98 SER A C 1
ATOM 831 O O . SER A 1 98 ? -2.482 -10.002 -10.076 1.00 85.12 98 SER A O 1
ATOM 833 N N . SER A 1 99 ? -2.213 -9.925 -7.851 1.00 83.00 99 SER A N 1
ATOM 834 C CA . SER A 1 99 ? -2.447 -11.346 -7.577 1.00 83.00 99 SER A CA 1
ATOM 835 C C . SER A 1 99 ? -3.452 -11.514 -6.438 1.00 83.00 99 SER A C 1
ATOM 837 O O . SER A 1 99 ? -3.330 -10.868 -5.398 1.00 83.00 99 SER A O 1
ATOM 839 N N . ASP A 1 100 ? -4.400 -12.434 -6.605 1.00 83.12 100 ASP A N 1
ATOM 840 C CA . ASP A 1 100 ? -5.388 -12.819 -5.589 1.00 83.12 100 ASP A CA 1
ATOM 841 C C . ASP A 1 100 ? -4.799 -13.709 -4.476 1.00 83.12 100 ASP A C 1
ATOM 843 O O . ASP A 1 100 ? -5.452 -14.000 -3.468 1.00 83.12 100 ASP A O 1
ATOM 847 N N . GLU A 1 101 ? -3.541 -14.130 -4.628 1.00 82.44 101 GLU A N 1
ATOM 848 C CA . GLU A 1 101 ? -2.797 -14.884 -3.620 1.00 82.44 101 GLU A CA 1
ATOM 849 C C . GLU A 1 101 ? -2.386 -14.031 -2.414 1.00 82.44 101 GLU A C 1
ATOM 851 O O . GLU A 1 101 ? -2.004 -14.592 -1.375 1.00 82.44 101 GLU A O 1
ATOM 856 N N . ILE A 1 102 ? -2.466 -12.700 -2.545 1.00 83.75 102 ILE A N 1
ATOM 857 C CA . ILE A 1 102 ? -2.242 -11.755 -1.457 1.00 83.75 102 ILE A CA 1
ATOM 858 C C . ILE A 1 102 ? -3.530 -11.040 -1.096 1.00 83.75 102 ILE A C 1
ATOM 860 O O . ILE A 1 102 ? -4.254 -10.525 -1.941 1.00 83.75 102 ILE A O 1
ATOM 864 N N . LYS A 1 103 ? -3.771 -10.958 0.209 1.00 90.31 103 LYS A N 1
ATOM 865 C CA . LYS A 1 103 ? -4.814 -10.119 0.778 1.00 90.31 103 LYS A CA 1
ATOM 866 C C . LYS A 1 103 ? -4.247 -9.319 1.936 1.00 90.31 103 LYS A C 1
ATOM 868 O O . LYS A 1 103 ? -3.649 -9.908 2.838 1.00 90.31 103 LYS A O 1
ATOM 873 N N . LEU A 1 104 ? -4.485 -8.012 1.928 1.00 91.81 104 LEU A N 1
ATOM 874 C CA . LEU A 1 104 ? -4.169 -7.121 3.037 1.00 91.81 104 LEU A CA 1
ATOM 875 C C . LEU A 1 104 ? -5.330 -6.147 3.256 1.00 91.81 104 LEU A C 1
ATOM 877 O O . LEU A 1 104 ? -5.614 -5.316 2.400 1.00 91.81 104 LEU A O 1
ATOM 881 N N . THR A 1 105 ? -5.970 -6.257 4.417 1.00 94.56 105 THR A N 1
ATOM 882 C CA . THR A 1 105 ? -6.966 -5.301 4.909 1.00 94.56 105 THR A CA 1
ATOM 883 C C . THR A 1 105 ? -6.526 -4.821 6.282 1.00 94.56 105 THR A C 1
ATOM 885 O O . THR A 1 105 ? -6.305 -5.636 7.186 1.00 94.56 105 THR A O 1
ATOM 888 N N . LEU A 1 106 ? -6.432 -3.505 6.446 1.00 93.69 106 LEU A N 1
ATOM 889 C CA . LEU A 1 106 ? -6.022 -2.847 7.683 1.00 93.69 106 LEU A CA 1
ATOM 890 C C . LEU A 1 106 ? -7.097 -1.862 8.131 1.00 93.69 106 LEU A C 1
ATOM 892 O O . LEU A 1 106 ? -7.695 -1.191 7.297 1.00 93.69 106 LEU A O 1
ATOM 896 N N . LEU A 1 107 ? -7.290 -1.712 9.436 1.00 94.00 107 LEU A N 1
ATOM 897 C CA . LEU A 1 107 ? -7.896 -0.518 10.015 1.00 94.00 107 LEU A CA 1
ATOM 898 C C . LEU A 1 107 ? -6.784 0.353 10.582 1.00 94.00 107 LEU A C 1
ATOM 900 O O . LEU A 1 107 ? -5.879 -0.173 11.216 1.00 94.00 107 LEU A O 1
ATOM 904 N N . ALA A 1 108 ? -6.840 1.665 10.394 1.00 92.94 108 ALA A N 1
ATOM 905 C CA . ALA A 1 108 ? -5.919 2.588 11.050 1.00 92.94 108 ALA A CA 1
ATOM 906 C C . ALA A 1 108 ? -6.537 3.976 11.221 1.00 92.94 108 ALA A C 1
ATOM 908 O O . ALA A 1 108 ? -7.519 4.336 10.570 1.00 92.94 108 ALA A O 1
ATOM 909 N N . THR A 1 109 ? -5.946 4.775 12.104 1.00 92.19 109 THR A N 1
ATOM 910 C CA . THR A 1 109 ? -6.388 6.161 12.348 1.00 92.19 109 THR A CA 1
ATOM 911 C C . THR A 1 109 ? -5.726 7.177 11.420 1.00 92.19 109 THR A C 1
ATOM 913 O O . THR A 1 109 ? -6.258 8.268 11.208 1.00 92.19 109 THR A O 1
ATOM 916 N N . SER A 1 110 ? -4.582 6.819 10.839 1.00 90.94 110 SER A N 1
ATOM 917 C CA . SER A 1 110 ? -3.854 7.635 9.873 1.00 90.94 110 SER A CA 1
ATOM 918 C C . SER A 1 110 ? -3.005 6.767 8.950 1.00 90.94 110 SER A C 1
ATOM 920 O O . SER A 1 110 ? -2.686 5.623 9.277 1.00 90.94 110 SER A O 1
ATOM 922 N N . LEU A 1 111 ? -2.619 7.360 7.824 1.00 92.69 111 LEU A N 1
ATOM 923 C CA . LEU A 1 111 ? -1.661 6.839 6.860 1.00 92.69 111 LEU A CA 1
ATOM 924 C C . LEU A 1 111 ? -0.660 7.951 6.545 1.00 92.69 111 LEU A C 1
ATOM 926 O O . LEU A 1 111 ? -1.058 9.060 6.196 1.00 92.69 111 LEU A O 1
ATOM 930 N N . GLU A 1 112 ? 0.620 7.640 6.677 1.00 92.94 112 GLU A N 1
ATOM 931 C CA . GLU A 1 112 ? 1.746 8.497 6.312 1.00 92.94 112 GLU A CA 1
ATOM 932 C C . GLU A 1 112 ? 2.654 7.745 5.330 1.00 92.94 112 GLU A C 1
ATOM 934 O O . GLU A 1 112 ? 2.868 6.542 5.483 1.00 92.94 112 GLU A O 1
ATOM 939 N N . MET A 1 113 ? 3.198 8.442 4.330 1.00 92.31 113 MET A N 1
ATOM 940 C CA . MET A 1 113 ? 4.222 7.899 3.436 1.00 92.31 113 MET A CA 1
ATOM 941 C C . MET A 1 113 ? 5.547 8.623 3.679 1.00 92.31 113 MET A C 1
ATOM 943 O O . MET A 1 113 ? 5.629 9.839 3.529 1.00 92.31 113 MET A O 1
ATOM 947 N N . ILE A 1 114 ? 6.587 7.862 4.012 1.00 90.81 114 ILE A N 1
ATOM 948 C CA . ILE A 1 114 ? 7.957 8.352 4.175 1.00 90.81 114 ILE A CA 1
ATOM 949 C C . ILE A 1 114 ? 8.775 7.849 2.987 1.00 90.81 114 ILE A C 1
ATOM 951 O O . ILE A 1 114 ? 9.082 6.659 2.893 1.00 90.81 114 ILE A O 1
ATOM 955 N N . THR A 1 115 ? 9.115 8.737 2.060 1.00 87.50 115 THR A N 1
ATOM 956 C CA . THR A 1 115 ? 9.896 8.410 0.860 1.00 87.50 115 THR A CA 1
ATOM 957 C C . THR A 1 115 ? 11.393 8.562 1.116 1.00 87.50 115 THR A C 1
ATOM 959 O O . THR A 1 115 ? 11.825 9.528 1.740 1.00 87.50 115 THR A O 1
ATOM 962 N N . SER A 1 116 ? 12.199 7.633 0.606 1.00 82.94 116 SER A N 1
ATOM 963 C CA . SER A 1 116 ? 13.656 7.763 0.597 1.00 82.94 116 SER A CA 1
ATOM 964 C C . SER A 1 116 ? 14.092 8.885 -0.346 1.00 82.94 116 SER A C 1
ATOM 966 O O . SER A 1 116 ? 13.558 9.010 -1.445 1.00 82.94 116 SER A O 1
ATOM 968 N N . GLU A 1 117 ? 15.100 9.657 0.064 1.00 80.75 117 GLU A N 1
ATOM 969 C CA . GLU A 1 117 ? 15.770 10.639 -0.802 1.00 80.75 117 GLU A CA 1
ATOM 970 C C . GLU A 1 117 ? 16.653 9.974 -1.872 1.00 80.75 117 GLU A C 1
ATOM 972 O O . GLU A 1 117 ? 17.086 10.628 -2.818 1.00 80.75 117 GLU A O 1
ATOM 977 N N . HIS A 1 118 ? 16.940 8.676 -1.728 1.00 79.81 118 HIS A N 1
ATOM 978 C CA . HIS A 1 118 ? 17.754 7.938 -2.683 1.00 79.81 118 HIS A CA 1
ATOM 979 C C . HIS A 1 118 ? 16.906 7.463 -3.861 1.00 79.81 118 HIS A C 1
ATOM 981 O O . HIS A 1 118 ? 15.984 6.655 -3.707 1.00 79.81 118 HIS A O 1
ATOM 987 N N . VAL A 1 119 ? 17.268 7.959 -5.037 1.00 80.81 119 VAL A N 1
ATOM 988 C CA . VAL A 1 119 ? 16.617 7.684 -6.312 1.00 80.81 119 VAL A CA 1
ATOM 989 C C . VAL A 1 119 ? 17.549 6.840 -7.177 1.00 80.81 119 VAL A C 1
ATOM 991 O O . VAL A 1 119 ? 18.713 7.194 -7.372 1.00 80.81 119 VAL A O 1
ATOM 994 N N . GLU A 1 120 ? 17.047 5.729 -7.715 1.00 81.19 120 GLU A N 1
ATOM 995 C CA . GLU A 1 120 ? 17.784 4.909 -8.678 1.00 81.19 120 GLU A CA 1
ATOM 996 C C . GLU A 1 120 ? 17.112 4.953 -10.049 1.00 81.19 120 GLU A C 1
ATOM 998 O O . GLU A 1 120 ? 15.905 4.765 -10.160 1.00 81.19 120 GLU A O 1
ATOM 1003 N N . HIS A 1 121 ? 17.908 5.151 -11.100 1.00 79.00 121 HIS A N 1
ATOM 1004 C CA . HIS A 1 121 ? 17.436 5.099 -12.480 1.00 79.00 121 HIS A CA 1
ATOM 1005 C C . HIS A 1 121 ? 17.798 3.755 -13.104 1.00 79.00 121 HIS A C 1
ATOM 1007 O O . HIS A 1 121 ? 18.946 3.308 -13.018 1.00 79.00 121 HIS A O 1
ATOM 1013 N N . SER A 1 122 ? 16.824 3.100 -13.729 1.00 76.62 122 SER A N 1
ATOM 1014 C CA . SER A 1 122 ? 17.012 1.769 -14.306 1.00 76.62 122 SER A CA 1
ATOM 1015 C C . SER A 1 122 ? 16.138 1.568 -15.537 1.00 76.62 122 SER A C 1
ATOM 1017 O O . SER A 1 122 ? 14.957 1.880 -15.517 1.00 76.62 122 SER A O 1
ATOM 1019 N N . THR A 1 123 ? 16.692 0.994 -16.604 1.00 69.81 123 THR A N 1
ATOM 1020 C CA . THR A 1 123 ? 15.924 0.571 -17.794 1.00 69.81 123 THR A CA 1
ATOM 1021 C C . THR A 1 123 ? 14.949 -0.561 -17.468 1.00 69.81 123 THR A C 1
ATOM 1023 O O . THR A 1 123 ? 13.926 -0.731 -18.125 1.00 69.81 123 THR A O 1
ATOM 1026 N N . ASP A 1 124 ? 15.273 -1.342 -16.438 1.00 65.00 124 ASP A N 1
ATOM 1027 C CA . ASP A 1 124 ? 14.400 -2.365 -15.891 1.00 65.00 124 ASP A CA 1
ATOM 1028 C C . ASP A 1 124 ? 13.483 -1.735 -14.842 1.00 65.00 124 ASP A C 1
ATOM 1030 O O . ASP A 1 124 ? 13.966 -1.032 -13.951 1.00 65.00 124 ASP A O 1
ATOM 1034 N N . GLN A 1 125 ? 12.206 -2.126 -14.813 1.00 56.47 125 GLN A N 1
ATOM 1035 C CA . GLN A 1 125 ? 11.293 -1.871 -13.681 1.00 56.47 125 GLN A CA 1
ATOM 1036 C C . GLN A 1 125 ? 11.733 -2.620 -12.394 1.00 56.47 125 GLN A C 1
ATOM 1038 O O . GLN A 1 125 ? 10.982 -2.788 -11.433 1.00 56.47 125 GLN A O 1
ATOM 1043 N N . TYR A 1 126 ? 12.959 -3.146 -12.352 1.00 59.53 126 TYR A N 1
ATOM 1044 C CA . TYR A 1 126 ? 13.445 -4.059 -11.333 1.00 59.53 126 TYR A CA 1
ATOM 1045 C C . TYR A 1 126 ? 14.665 -3.492 -10.614 1.00 59.53 126 TYR A C 1
ATOM 1047 O O . TYR A 1 126 ? 15.789 -3.593 -11.099 1.00 59.53 126 TYR A O 1
ATOM 1055 N N . LEU A 1 127 ? 14.484 -3.068 -9.362 1.00 52.88 127 LEU A N 1
ATOM 1056 C CA . LEU A 1 127 ? 15.601 -3.079 -8.423 1.00 52.88 127 LEU A CA 1
ATOM 1057 C C . LEU A 1 127 ? 15.725 -4.472 -7.825 1.00 52.88 127 LEU A C 1
ATOM 1059 O O . LEU A 1 127 ? 14.896 -4.913 -7.019 1.00 52.88 127 LEU A O 1
ATOM 1063 N N . LYS A 1 128 ? 16.809 -5.169 -8.176 1.00 50.31 128 LYS A N 1
ATOM 1064 C CA . LYS A 1 128 ? 17.275 -6.293 -7.359 1.00 50.31 128 LYS A CA 1
ATOM 1065 C C . LYS A 1 128 ? 17.527 -5.759 -5.954 1.00 50.31 128 LYS A C 1
ATOM 1067 O O . LYS A 1 128 ? 18.473 -5.012 -5.726 1.00 50.31 128 LYS A O 1
ATOM 1072 N N . THR A 1 129 ? 16.693 -6.165 -5.004 1.00 43.59 129 THR A N 1
ATOM 1073 C CA . THR A 1 129 ? 16.871 -5.762 -3.609 1.00 43.59 129 THR A CA 1
ATOM 1074 C C . THR A 1 129 ? 18.103 -6.458 -3.054 1.00 43.59 129 THR A C 1
ATOM 1076 O O . THR A 1 129 ? 18.118 -7.669 -2.840 1.00 43.59 129 THR A O 1
ATOM 1079 N N . ARG A 1 130 ? 19.174 -5.686 -2.857 1.00 49.88 130 ARG A N 1
ATOM 1080 C CA . ARG A 1 130 ? 20.362 -6.133 -2.131 1.00 49.88 130 ARG A CA 1
ATOM 1081 C C . ARG A 1 130 ? 20.149 -5.825 -0.655 1.00 49.88 130 ARG A C 1
ATOM 1083 O O . ARG A 1 130 ? 20.575 -4.778 -0.187 1.00 49.88 130 ARG A O 1
ATOM 1090 N N . TRP A 1 131 ? 19.521 -6.750 0.067 1.00 43.50 131 TRP A N 1
ATOM 1091 C CA . TRP A 1 131 ? 19.220 -6.614 1.501 1.00 43.50 131 TRP A CA 1
ATOM 1092 C C . TRP A 1 131 ? 20.423 -6.164 2.347 1.00 43.50 131 TRP A C 1
ATOM 1094 O O . TRP A 1 131 ? 20.270 -5.356 3.253 1.00 43.50 131 TRP A O 1
ATOM 1104 N N . LEU A 1 132 ? 21.636 -6.604 1.995 1.00 46.28 132 LEU A N 1
ATOM 1105 C CA . LEU A 1 132 ? 22.880 -6.211 2.671 1.00 46.28 132 LEU A CA 1
ATOM 1106 C C . LEU A 1 132 ? 23.197 -4.707 2.595 1.00 46.28 132 LEU A C 1
ATOM 1108 O O . LEU A 1 132 ? 23.889 -4.211 3.472 1.00 46.28 132 LEU A O 1
ATOM 1112 N N . ARG A 1 133 ? 22.712 -3.988 1.573 1.00 42.81 133 ARG A N 1
ATOM 1113 C CA . ARG A 1 133 ? 22.938 -2.539 1.413 1.00 42.81 133 ARG A CA 1
ATOM 1114 C C . ARG A 1 133 ? 21.945 -1.671 2.185 1.00 42.81 133 ARG A C 1
ATOM 1116 O O . ARG A 1 133 ? 22.153 -0.473 2.274 1.00 42.81 133 ARG A O 1
ATOM 1123 N N . LEU A 1 134 ? 20.874 -2.255 2.723 1.00 39.03 134 LEU A N 1
ATOM 1124 C CA . LEU A 1 134 ? 19.923 -1.532 3.575 1.00 39.03 134 LEU A CA 1
ATOM 1125 C C . LEU A 1 134 ? 20.401 -1.436 5.033 1.00 39.03 134 LEU A C 1
ATOM 1127 O O . LEU A 1 134 ? 19.821 -0.692 5.813 1.00 39.03 134 LEU A O 1
ATOM 1131 N N . LEU A 1 135 ? 21.436 -2.199 5.405 1.00 34.97 135 LEU A N 1
ATOM 1132 C CA . LEU A 1 135 ? 21.991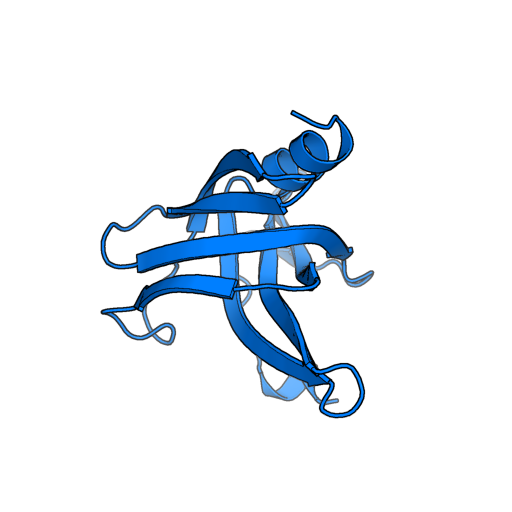 -2.273 6.763 1.00 34.97 135 LEU A CA 1
ATOM 1133 C C . LEU A 1 135 ? 23.376 -1.615 6.888 1.00 34.97 135 LEU A C 1
ATOM 1135 O O . LEU A 1 135 ? 24.033 -1.781 7.915 1.00 34.97 135 LEU A O 1
ATOM 1139 N N . SER A 1 136 ? 23.841 -0.938 5.836 1.00 32.78 136 SER A N 1
ATOM 1140 C CA . SER A 1 136 ? 25.174 -0.331 5.739 1.00 32.78 136 SER A CA 1
ATOM 1141 C C . SER A 1 136 ? 25.093 1.168 5.539 1.00 32.78 136 SER A C 1
ATOM 1143 O O . SER A 1 136 ? 24.356 1.545 4.601 1.00 32.78 136 SER A O 1
#